Protein AF-A0A9R1UZ34-F1 (afdb_monomer)

Structure (mmCIF, N/CA/C/O backbone):
data_AF-A0A9R1UZ34-F1
#
_entry.id   AF-A0A9R1UZ34-F1
#
loop_
_atom_site.group_PDB
_atom_site.id
_atom_site.type_symbol
_atom_site.label_atom_id
_atom_site.label_alt_id
_atom_site.label_comp_id
_atom_site.label_asym_id
_atom_site.label_entity_id
_atom_site.label_seq_id
_atom_site.pdbx_PDB_ins_code
_atom_site.Cartn_x
_atom_site.Cartn_y
_atom_site.Cartn_z
_atom_site.occupancy
_atom_site.B_iso_or_equiv
_atom_site.auth_seq_id
_atom_site.auth_comp_id
_atom_site.auth_asym_id
_atom_site.auth_atom_id
_atom_site.pdbx_PDB_model_num
ATOM 1 N N . MET A 1 1 ? 16.287 28.632 34.473 1.00 35.66 1 MET A N 1
ATOM 2 C CA . MET A 1 1 ? 15.922 28.694 33.044 1.00 35.66 1 MET A CA 1
ATOM 3 C C . MET A 1 1 ? 16.184 27.313 32.496 1.00 35.66 1 MET A C 1
ATOM 5 O O . MET A 1 1 ? 17.331 26.924 32.363 1.00 35.66 1 MET A O 1
ATOM 9 N N . GLU A 1 2 ? 15.119 26.533 32.391 1.00 27.81 2 GLU A N 1
ATOM 10 C CA . GLU A 1 2 ? 15.148 25.107 32.085 1.00 27.81 2 GLU A CA 1
ATOM 11 C C . GLU A 1 2 ? 14.896 24.967 30.579 1.00 27.81 2 GLU A C 1
ATOM 13 O O . GLU A 1 2 ? 13.849 25.387 30.078 1.00 27.81 2 GLU A O 1
ATOM 18 N N . GLU A 1 3 ? 15.904 24.498 29.842 1.00 30.25 3 GLU A N 1
ATOM 19 C CA . GLU A 1 3 ? 15.808 24.256 28.404 1.00 30.25 3 GLU A CA 1
ATOM 20 C C . GLU A 1 3 ? 14.847 23.096 28.132 1.00 30.25 3 GLU A C 1
ATOM 22 O O . GLU A 1 3 ? 14.939 22.011 28.709 1.00 30.25 3 GLU A O 1
ATOM 27 N N . LYS A 1 4 ? 13.883 23.357 27.247 1.00 31.56 4 LYS A N 1
ATOM 28 C CA . LYS A 1 4 ? 12.855 22.412 26.824 1.00 31.56 4 LYS A CA 1
ATOM 29 C C . LYS A 1 4 ? 13.506 21.209 26.137 1.00 31.56 4 LYS A C 1
ATOM 31 O O . LYS A 1 4 ? 14.092 21.355 25.070 1.00 31.56 4 LYS A O 1
ATOM 36 N N . LYS A 1 5 ? 13.332 20.019 26.722 1.00 31.86 5 LYS A N 1
ATOM 37 C CA . LYS A 1 5 ? 13.557 18.734 26.048 1.00 31.86 5 LYS A CA 1
ATOM 38 C C . LYS A 1 5 ? 12.684 18.657 24.797 1.00 31.86 5 LYS A C 1
ATOM 40 O O . LYS A 1 5 ? 11.458 18.751 24.884 1.00 31.86 5 LYS A O 1
ATOM 45 N N . ASP A 1 6 ? 13.347 18.471 23.666 1.00 35.53 6 ASP A N 1
ATOM 46 C CA . ASP A 1 6 ? 12.747 18.137 22.385 1.00 35.53 6 ASP A CA 1
ATOM 47 C C . ASP A 1 6 ? 11.893 16.869 22.551 1.00 35.53 6 ASP A C 1
ATOM 49 O O . ASP A 1 6 ? 12.336 15.871 23.135 1.00 35.53 6 ASP A O 1
ATOM 53 N N . LYS A 1 7 ? 10.620 16.932 22.151 1.00 37.47 7 LYS A N 1
ATOM 5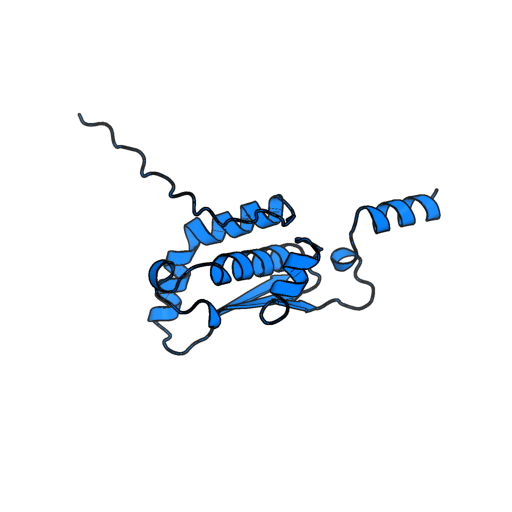4 C CA . LYS A 1 7 ? 9.685 15.814 22.317 1.00 37.47 7 LYS A CA 1
ATOM 55 C C . LYS A 1 7 ? 10.085 14.726 21.328 1.00 37.47 7 LYS A C 1
ATOM 57 O O . LYS A 1 7 ? 9.860 14.870 20.133 1.00 37.47 7 LYS A O 1
ATOM 62 N N . GLY A 1 8 ? 10.689 13.663 21.858 1.00 34.69 8 GLY A N 1
ATOM 63 C CA . GLY A 1 8 ? 11.199 12.522 21.109 1.00 34.69 8 GLY A CA 1
ATOM 64 C C . GLY A 1 8 ? 10.224 12.034 20.042 1.00 34.69 8 GLY A C 1
ATOM 65 O O . GLY A 1 8 ? 9.094 11.646 20.333 1.00 34.69 8 GLY A O 1
ATOM 66 N N . GLN A 1 9 ? 10.693 12.062 18.800 1.00 36.69 9 GLN A N 1
ATOM 67 C CA . GLN A 1 9 ? 10.061 11.422 17.661 1.00 36.69 9 GLN A CA 1
ATOM 68 C C . GLN A 1 9 ? 10.016 9.917 17.964 1.00 36.69 9 GLN A C 1
ATOM 70 O O . GLN A 1 9 ? 11.047 9.247 17.968 1.00 36.69 9 GLN A O 1
ATOM 75 N N . ILE A 1 10 ? 8.840 9.390 18.313 1.00 41.88 10 ILE A N 1
ATOM 76 C CA . ILE A 1 10 ? 8.658 7.950 18.513 1.00 41.88 10 ILE A CA 1
ATOM 77 C C . ILE A 1 10 ? 8.766 7.323 17.124 1.00 41.88 10 ILE A C 1
ATOM 79 O O . ILE A 1 10 ? 7.826 7.381 16.329 1.00 41.88 10 ILE A O 1
ATOM 83 N N . PHE A 1 11 ? 9.940 6.786 16.797 1.00 42.03 11 PHE A N 1
ATOM 84 C CA . PHE A 1 11 ? 10.118 5.995 15.590 1.00 42.03 11 PHE A CA 1
ATOM 85 C C . PHE A 1 11 ? 9.238 4.758 15.718 1.00 42.03 11 PHE A C 1
ATOM 87 O O . PHE A 1 11 ? 9.493 3.865 16.521 1.00 42.03 11 PHE A O 1
ATOM 94 N N . VAL A 1 12 ? 8.158 4.740 14.944 1.00 56.81 12 VAL A N 1
ATOM 95 C CA . VAL A 1 12 ? 7.299 3.571 14.835 1.00 56.81 12 VAL A CA 1
ATOM 96 C C . VAL A 1 12 ? 8.033 2.565 13.959 1.00 56.81 12 VAL A C 1
ATOM 98 O O . VAL A 1 12 ? 8.005 2.654 12.730 1.00 56.81 12 VAL A O 1
ATOM 101 N N . GLU A 1 13 ? 8.750 1.647 14.598 1.00 58.16 13 GLU A N 1
ATOM 102 C CA . GLU A 1 13 ? 9.469 0.589 13.906 1.00 58.16 13 GLU A CA 1
ATOM 103 C C . GLU A 1 13 ? 8.468 -0.477 13.446 1.00 58.16 13 GLU A C 1
ATOM 105 O O . GLU A 1 13 ? 7.794 -1.125 14.245 1.00 58.16 13 GLU A O 1
ATOM 110 N N . VAL A 1 14 ? 8.324 -0.621 12.130 1.00 67.44 14 VAL A N 1
ATOM 111 C CA . VAL A 1 14 ? 7.581 -1.724 11.520 1.00 67.44 14 VAL A CA 1
ATOM 112 C C . VAL A 1 14 ? 8.614 -2.655 10.911 1.00 67.44 14 VAL A C 1
ATOM 114 O O . VAL A 1 14 ? 9.288 -2.282 9.951 1.00 67.44 14 VAL A O 1
ATOM 117 N N . ASN A 1 15 ? 8.748 -3.857 11.471 1.00 71.75 15 ASN A N 1
ATOM 118 C CA . ASN A 1 15 ? 9.752 -4.806 11.009 1.00 71.75 15 ASN A CA 1
ATOM 119 C C . ASN A 1 15 ? 9.363 -5.394 9.635 1.00 71.75 15 ASN A C 1
ATOM 121 O O . ASN A 1 15 ? 8.275 -5.961 9.458 1.00 71.75 15 ASN A O 1
ATOM 125 N N . PHE A 1 16 ? 10.264 -5.260 8.660 1.00 75.56 16 PHE A N 1
ATOM 126 C CA . PHE A 1 16 ? 10.184 -5.862 7.323 1.00 75.56 16 PHE A CA 1
ATOM 127 C C . PHE A 1 16 ? 11.331 -6.846 7.057 1.00 75.56 16 PHE A C 1
ATOM 129 O O . PHE A 1 16 ? 11.619 -7.128 5.898 1.00 75.56 16 PHE A O 1
ATOM 136 N N . GLU A 1 17 ? 11.979 -7.376 8.097 1.00 72.38 17 GLU A N 1
ATOM 137 C CA . GLU A 1 17 ? 13.008 -8.412 7.970 1.00 72.38 17 GLU A CA 1
ATOM 138 C C . GLU A 1 17 ? 12.560 -9.540 7.029 1.00 72.38 17 GLU A C 1
ATOM 140 O O . GLU A 1 17 ? 11.456 -10.075 7.139 1.00 72.38 17 GLU A O 1
ATOM 145 N N . GLY A 1 18 ? 13.419 -9.858 6.057 1.00 74.81 18 GLY A N 1
ATOM 146 C CA . GLY A 1 18 ? 13.149 -10.849 5.012 1.00 74.81 18 GLY A CA 1
ATOM 147 C C . GLY A 1 18 ? 12.389 -10.327 3.787 1.00 74.81 18 GLY A C 1
ATOM 148 O O . GLY A 1 18 ? 12.318 -11.035 2.786 1.00 74.81 18 GLY A O 1
ATOM 149 N N . TYR A 1 19 ? 11.883 -9.090 3.804 1.00 84.81 19 TYR A N 1
ATOM 150 C CA . TYR A 1 19 ? 11.169 -8.479 2.679 1.00 84.81 19 TYR A CA 1
ATOM 151 C C . TYR A 1 19 ? 11.930 -7.283 2.099 1.00 84.81 19 TYR A C 1
ATOM 153 O O . TYR A 1 19 ? 12.705 -6.614 2.778 1.00 84.81 19 TYR A O 1
ATOM 161 N N . SER A 1 20 ? 11.699 -6.984 0.820 1.00 87.88 20 SER A N 1
ATOM 162 C CA . SER A 1 20 ? 12.239 -5.783 0.169 1.00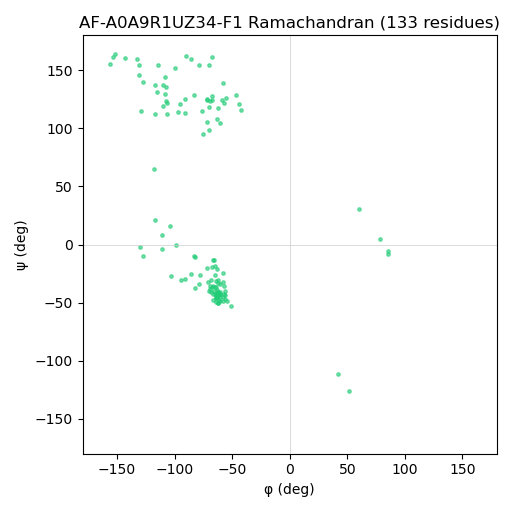 87.88 20 SER A CA 1
ATOM 163 C C . SER A 1 20 ? 11.113 -4.799 -0.116 1.00 87.88 20 SER A C 1
ATOM 165 O O . SER A 1 20 ? 10.048 -5.197 -0.581 1.00 87.88 20 SER A O 1
ATOM 167 N N . THR A 1 21 ? 11.341 -3.513 0.135 1.00 93.75 21 THR A N 1
ATOM 168 C CA . THR A 1 21 ? 10.376 -2.446 -0.156 1.00 93.75 21 THR A CA 1
ATOM 169 C C . THR A 1 21 ? 11.055 -1.308 -0.907 1.00 93.75 21 THR A C 1
ATOM 171 O O . THR A 1 21 ? 12.269 -1.113 -0.821 1.00 93.75 21 THR A O 1
ATOM 174 N N . HIS A 1 22 ? 10.281 -0.550 -1.680 1.00 94.00 22 HIS A N 1
ATOM 175 C CA . HIS A 1 22 ? 10.780 0.669 -2.295 1.00 94.00 22 HIS A CA 1
ATOM 176 C C . HIS A 1 22 ? 10.990 1.725 -1.198 1.00 94.00 22 HIS A C 1
ATOM 178 O O . HIS A 1 22 ? 10.044 2.140 -0.525 1.00 94.00 22 HIS A O 1
ATOM 184 N N . PHE A 1 23 ? 12.237 2.171 -1.021 1.00 93.62 23 PHE A N 1
ATOM 185 C CA . PHE A 1 23 ? 12.636 3.049 0.083 1.00 93.62 23 PHE A CA 1
ATOM 186 C C . PHE A 1 23 ? 11.730 4.281 0.205 1.00 93.62 23 PHE A C 1
ATOM 188 O O . PHE A 1 23 ? 11.100 4.488 1.235 1.00 93.62 23 PHE A O 1
ATOM 195 N N . GLY A 1 24 ? 11.548 5.037 -0.883 1.00 95.12 24 GLY A N 1
ATOM 196 C CA . GLY A 1 24 ? 10.755 6.270 -0.847 1.00 95.12 24 GLY A CA 1
ATOM 197 C C . GLY A 1 24 ? 9.278 6.069 -0.485 1.00 95.12 24 GLY A C 1
ATOM 198 O O . GLY A 1 24 ? 8.679 6.941 0.137 1.00 95.12 24 GLY A O 1
ATOM 199 N N . THR A 1 25 ? 8.682 4.919 -0.823 1.00 95.81 25 THR A N 1
ATOM 200 C CA . THR A 1 25 ? 7.283 4.637 -0.448 1.00 95.81 25 THR A CA 1
ATOM 201 C C . THR A 1 25 ? 7.191 4.205 1.010 1.00 95.81 25 THR A C 1
ATOM 203 O O . THR A 1 25 ? 6.223 4.552 1.678 1.00 95.81 25 THR A O 1
ATOM 206 N N . CYS A 1 26 ? 8.203 3.488 1.510 1.00 95.31 26 CYS A N 1
ATOM 207 C CA . CYS A 1 26 ? 8.322 3.108 2.916 1.00 95.31 26 CYS A CA 1
ATOM 208 C C . CYS A 1 26 ? 8.485 4.343 3.816 1.00 95.31 26 CYS A C 1
ATOM 210 O O . CYS A 1 26 ? 7.721 4.515 4.763 1.00 95.31 26 CYS A O 1
ATOM 212 N N . GLU A 1 27 ? 9.409 5.246 3.473 1.00 95.56 27 GLU A N 1
ATOM 213 C CA . GLU A 1 27 ? 9.628 6.501 4.204 1.00 95.56 27 GLU A CA 1
ATOM 214 C C . GLU A 1 27 ? 8.358 7.358 4.265 1.00 95.56 27 GLU A C 1
ATOM 216 O O . GLU A 1 27 ? 7.951 7.804 5.339 1.00 95.56 27 GLU A O 1
ATOM 221 N N . ALA A 1 28 ? 7.697 7.548 3.119 1.00 96.81 28 ALA A N 1
ATOM 222 C CA . ALA A 1 28 ? 6.473 8.338 3.045 1.00 96.81 28 ALA A CA 1
ATOM 223 C C . ALA A 1 28 ? 5.332 7.706 3.857 1.00 96.81 28 ALA A C 1
ATOM 225 O O . ALA A 1 28 ? 4.663 8.401 4.618 1.00 96.81 28 ALA A O 1
ATOM 226 N N . ALA A 1 29 ? 5.130 6.388 3.752 1.00 97.00 29 ALA A N 1
ATOM 227 C CA . ALA A 1 29 ? 4.117 5.687 4.538 1.00 97.00 29 ALA A CA 1
ATOM 228 C C . ALA A 1 29 ? 4.389 5.786 6.045 1.00 97.00 29 ALA A C 1
ATOM 230 O O . ALA A 1 29 ? 3.462 6.035 6.816 1.00 97.00 29 ALA A O 1
ATOM 231 N N . ARG A 1 30 ? 5.652 5.675 6.473 1.00 95.44 30 ARG A N 1
ATOM 232 C CA . ARG A 1 30 ? 6.008 5.868 7.882 1.00 95.44 30 ARG A CA 1
ATOM 233 C C . ARG A 1 30 ? 5.723 7.289 8.345 1.00 95.44 30 ARG A C 1
ATOM 235 O O . ARG A 1 30 ? 5.236 7.469 9.453 1.00 95.44 30 ARG A O 1
ATOM 242 N N . TRP A 1 31 ? 5.987 8.293 7.508 1.00 96.50 31 TRP A N 1
ATOM 243 C CA . TRP A 1 31 ? 5.658 9.674 7.847 1.00 96.50 31 TRP A CA 1
ATOM 244 C C . TRP A 1 31 ? 4.164 9.818 8.171 1.00 96.50 31 TRP A C 1
ATOM 246 O O . TRP A 1 31 ? 3.835 10.348 9.231 1.00 96.50 31 TRP A O 1
ATOM 256 N N . PHE A 1 32 ? 3.275 9.258 7.341 1.00 96.38 32 PHE A N 1
ATOM 257 C CA . PHE A 1 32 ? 1.832 9.232 7.622 1.00 96.38 32 PHE A CA 1
ATOM 258 C C . PHE A 1 32 ? 1.499 8.455 8.900 1.00 96.38 32 PHE A C 1
ATOM 260 O O . PHE A 1 32 ? 0.716 8.929 9.719 1.00 96.38 32 PHE A O 1
ATOM 267 N N . LEU A 1 33 ? 2.123 7.294 9.106 1.00 94.44 33 LEU A N 1
ATOM 268 C CA . LEU A 1 33 ? 1.928 6.485 10.310 1.00 94.44 33 LEU A CA 1
ATOM 269 C C . LEU A 1 33 ? 2.333 7.239 11.592 1.00 94.44 33 LEU A C 1
ATOM 271 O O . LEU A 1 33 ? 1.718 7.061 12.638 1.00 94.44 33 LEU A O 1
ATOM 275 N N . THR A 1 34 ? 3.357 8.087 11.531 1.00 94.00 34 THR A N 1
ATOM 276 C CA . THR A 1 34 ? 3.820 8.864 12.688 1.00 94.00 34 THR A CA 1
ATOM 277 C C . THR A 1 34 ? 2.990 10.128 12.920 1.00 94.00 34 THR A C 1
ATOM 279 O O . THR A 1 34 ? 2.754 10.480 14.072 1.00 94.00 34 THR A O 1
ATOM 282 N N . HIS A 1 35 ? 2.552 10.814 11.860 1.00 95.19 35 HIS A N 1
ATOM 283 C CA . HIS A 1 35 ? 1.968 12.157 11.985 1.00 95.19 35 HIS A CA 1
ATOM 284 C C . HIS A 1 35 ? 0.439 12.185 11.870 1.00 95.19 35 HIS A C 1
ATOM 286 O O . HIS A 1 35 ? -0.186 13.044 12.480 1.00 95.19 35 HIS A O 1
ATOM 292 N N . GLU A 1 36 ? -0.178 11.237 11.158 1.00 95.12 36 GLU A N 1
ATOM 293 C CA . GLU A 1 36 ? -1.615 11.283 10.835 1.00 95.12 36 GLU A CA 1
ATOM 294 C C . GLU A 1 36 ? -2.458 10.214 11.542 1.00 95.12 36 G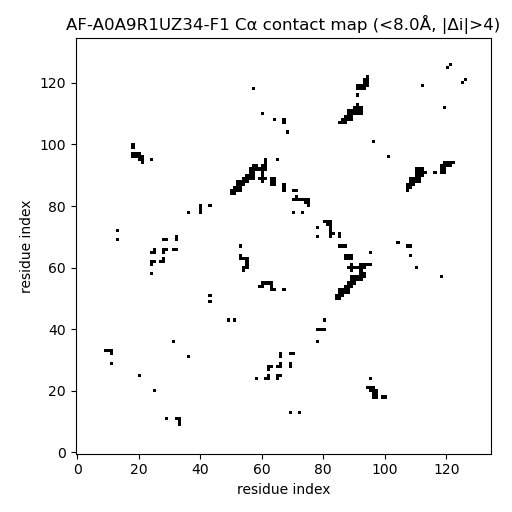LU A C 1
ATOM 296 O O . GLU A 1 36 ? -3.686 10.224 11.447 1.00 95.12 36 GLU A O 1
ATOM 301 N N . MET A 1 37 ? -1.839 9.305 12.301 1.00 92.38 37 MET A N 1
ATOM 302 C CA . MET A 1 37 ? -2.585 8.271 13.030 1.00 92.38 37 MET A CA 1
ATOM 303 C C . MET A 1 37 ? -3.544 8.840 14.078 1.00 92.38 37 MET A C 1
ATOM 305 O O . MET A 1 37 ? -4.622 8.281 14.270 1.00 92.38 37 MET A O 1
ATOM 309 N N . GLY A 1 38 ? -3.199 9.968 14.708 1.00 92.94 38 GLY A N 1
ATOM 310 C CA . GLY A 1 38 ? -4.114 10.677 15.609 1.00 92.94 38 GLY A CA 1
ATOM 311 C C . GLY A 1 38 ? -5.382 11.132 14.884 1.00 92.94 38 GLY A C 1
ATOM 312 O O . GLY A 1 38 ? -6.486 10.812 15.315 1.00 92.94 38 GLY A O 1
ATOM 313 N N . THR A 1 39 ? -5.225 11.769 13.721 1.00 95.12 39 THR A N 1
ATOM 314 C CA . THR A 1 39 ? -6.342 12.197 12.868 1.00 95.12 39 THR A CA 1
ATOM 315 C C . THR A 1 39 ? -7.226 11.019 12.453 1.00 95.12 39 THR A C 1
ATOM 317 O O . THR A 1 39 ? -8.453 11.094 12.534 1.00 95.12 39 THR A O 1
ATOM 320 N N . ILE A 1 40 ? -6.613 9.906 12.033 1.00 94.50 40 ILE A N 1
ATOM 321 C CA . ILE A 1 40 ? -7.337 8.688 11.644 1.00 94.50 40 ILE A CA 1
ATOM 322 C C . ILE A 1 40 ? -8.162 8.155 12.821 1.00 94.50 40 ILE A C 1
ATOM 324 O O . ILE A 1 40 ? -9.341 7.834 12.648 1.00 94.50 40 ILE A O 1
ATOM 328 N N . ASN A 1 41 ? -7.568 8.105 14.014 1.00 93.69 41 ASN A N 1
ATOM 329 C CA . ASN A 1 41 ? -8.251 7.664 15.224 1.00 93.69 41 ASN A CA 1
ATOM 330 C C . ASN A 1 41 ? -9.440 8.548 15.566 1.00 93.69 41 ASN A C 1
ATOM 332 O O . ASN A 1 41 ? -10.527 8.025 15.803 1.00 93.69 41 ASN A O 1
ATOM 336 N N . ASP A 1 42 ? -9.272 9.865 15.559 1.00 94.88 42 ASP A N 1
ATOM 337 C CA . ASP A 1 42 ? -10.356 10.796 15.874 1.00 94.88 42 ASP A CA 1
ATOM 338 C C . ASP A 1 42 ? -11.529 10.639 14.894 1.00 94.88 42 ASP A C 1
ATOM 340 O O . ASP A 1 42 ? -12.698 10.604 15.296 1.00 94.88 42 ASP A O 1
ATOM 344 N N . CYS A 1 43 ? -11.231 10.461 13.604 1.00 95.44 43 CYS A N 1
ATOM 345 C CA . CYS A 1 43 ? -12.241 10.191 12.586 1.00 95.44 43 CYS A CA 1
ATOM 346 C C . CYS A 1 43 ? -12.972 8.860 12.820 1.00 95.44 43 CYS A C 1
ATOM 348 O O . CYS A 1 43 ? -14.202 8.825 12.739 1.00 95.44 43 CYS A O 1
ATOM 350 N N . LEU A 1 44 ? -12.253 7.776 13.127 1.00 94.88 44 LEU A N 1
ATOM 351 C CA . LEU A 1 44 ? -12.857 6.462 13.377 1.00 94.88 44 LEU A CA 1
ATOM 352 C C . LEU A 1 44 ? -13.697 6.442 14.662 1.00 94.88 44 LEU A C 1
ATOM 354 O O . LEU A 1 44 ? -14.773 5.846 14.677 1.00 94.88 44 LEU A O 1
ATOM 358 N N . HIS A 1 45 ? -13.267 7.149 15.710 1.00 93.50 45 HIS A N 1
ATOM 359 C CA . HIS A 1 45 ? -14.052 7.302 16.937 1.00 93.50 45 HIS A CA 1
ATOM 360 C C . HIS A 1 45 ? -15.343 8.088 16.698 1.00 93.50 45 HIS A C 1
ATOM 362 O O . HIS A 1 45 ? -16.393 7.722 17.230 1.00 93.50 45 HIS A O 1
ATOM 368 N N . LYS A 1 46 ? -15.289 9.147 15.880 1.00 96.38 46 LYS A N 1
ATOM 369 C CA . LYS A 1 46 ? -16.469 9.944 15.516 1.00 96.38 46 LYS A CA 1
ATOM 370 C C . LYS A 1 46 ? -17.451 9.171 14.630 1.00 96.38 46 LYS A C 1
ATOM 372 O O . LYS A 1 46 ? -18.656 9.415 14.692 1.00 96.38 46 LYS A O 1
ATOM 377 N N . HIS A 1 47 ? -16.949 8.248 13.816 1.00 94.19 47 HIS A N 1
ATOM 378 C CA . HIS A 1 47 ? -17.724 7.468 12.853 1.00 94.19 47 HIS A CA 1
ATOM 379 C C . HIS A 1 47 ? -17.653 5.969 13.171 1.00 94.19 47 HIS A C 1
ATOM 381 O O . HIS A 1 47 ? -17.125 5.172 12.396 1.00 94.19 47 HIS A O 1
ATOM 387 N N . GLN A 1 48 ? -18.205 5.577 14.322 1.00 92.88 48 GLN A N 1
ATOM 388 C CA . GLN A 1 48 ? -18.187 4.181 14.767 1.00 92.88 48 GLN A CA 1
ATOM 389 C C . GLN A 1 48 ? -18.853 3.238 13.751 1.00 92.88 48 GLN A C 1
ATOM 391 O O . GLN A 1 48 ? -19.892 3.550 13.169 1.00 92.88 48 GLN A O 1
ATOM 396 N N . GLY A 1 49 ? -18.244 2.067 13.544 1.00 91.94 49 GLY A N 1
ATOM 397 C CA . GLY A 1 49 ? -18.711 1.045 12.598 1.00 91.94 49 GLY A CA 1
ATOM 398 C C . GLY A 1 49 ? -18.240 1.236 11.151 1.00 91.94 49 GLY A C 1
ATOM 399 O O . GLY A 1 49 ? -18.463 0.354 10.320 1.00 91.94 49 GLY A O 1
ATOM 400 N N . PHE A 1 50 ? -17.563 2.343 10.834 1.00 95.50 50 PHE A N 1
ATOM 401 C CA . PHE A 1 50 ? -16.986 2.563 9.509 1.00 95.50 50 PHE A CA 1
ATOM 402 C C . PHE A 1 50 ? -15.675 1.788 9.331 1.00 95.50 50 PHE A C 1
ATOM 404 O O . PHE A 1 50 ? -14.961 1.480 10.283 1.00 95.50 50 PHE A O 1
ATOM 411 N N . ARG A 1 51 ? -15.351 1.486 8.071 1.00 96.12 51 ARG A N 1
ATOM 412 C CA . ARG A 1 51 ? -14.068 0.899 7.664 1.00 96.12 51 ARG A CA 1
ATOM 413 C C . ARG A 1 51 ? -13.142 1.980 7.118 1.00 96.12 51 ARG A C 1
ATOM 415 O O . ARG A 1 51 ? -13.612 2.955 6.532 1.00 96.12 51 ARG A O 1
ATOM 422 N N . LEU A 1 52 ? -11.834 1.769 7.243 1.00 97.19 52 LEU A N 1
ATOM 423 C CA . LEU A 1 52 ? -10.825 2.669 6.692 1.00 97.19 52 LEU A CA 1
ATOM 424 C C . LEU A 1 52 ? -10.378 2.171 5.314 1.00 97.19 52 LEU A C 1
ATOM 426 O O . LEU A 1 52 ? -9.861 1.062 5.168 1.00 97.19 52 LEU A O 1
ATOM 430 N N . ARG A 1 53 ? -10.556 3.009 4.294 1.00 98.06 53 ARG A N 1
ATOM 431 C CA . ARG A 1 53 ? -10.086 2.747 2.932 1.00 98.06 53 ARG A CA 1
ATOM 432 C C . ARG A 1 53 ? -9.050 3.792 2.543 1.00 98.06 53 ARG A C 1
ATOM 434 O O . ARG A 1 53 ? -9.396 4.951 2.334 1.00 98.06 53 ARG A O 1
ATOM 441 N N . LEU A 1 54 ? -7.803 3.368 2.391 1.00 98.19 54 LEU A N 1
ATOM 442 C CA . LEU A 1 54 ? -6.736 4.205 1.854 1.00 98.19 54 LEU A CA 1
ATOM 443 C C . LEU A 1 54 ? -6.792 4.168 0.325 1.00 98.19 54 LEU A C 1
ATOM 445 O O . LEU A 1 54 ? -6.853 3.093 -0.270 1.00 98.19 54 LEU A O 1
ATOM 449 N N . VAL A 1 55 ? -6.794 5.327 -0.326 1.00 98.38 55 VAL A N 1
ATOM 450 C CA . VAL A 1 55 ? -6.880 5.417 -1.790 1.00 98.38 55 VAL A CA 1
ATOM 451 C C . VAL A 1 55 ? -5.749 6.282 -2.313 1.00 98.38 55 VAL A C 1
ATOM 453 O O . VAL A 1 55 ? -5.429 7.310 -1.720 1.00 98.38 55 VAL A O 1
ATOM 456 N N . GLY A 1 56 ? -5.155 5.887 -3.436 1.00 98.19 56 GLY A N 1
ATOM 457 C CA . GLY A 1 56 ? -4.124 6.689 -4.081 1.00 98.19 56 GLY A CA 1
ATOM 458 C C . GLY 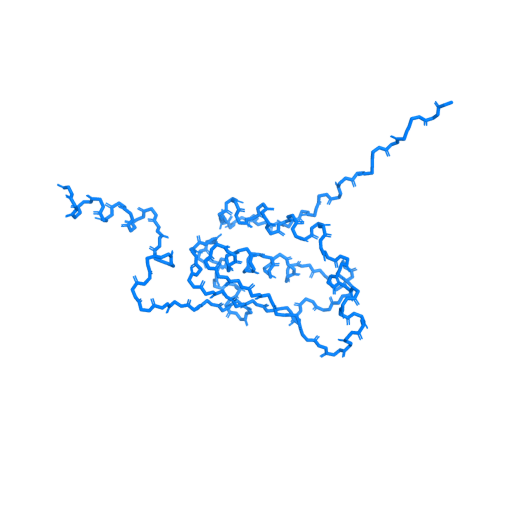A 1 56 ? -3.977 6.396 -5.568 1.00 98.19 56 GLY A C 1
ATOM 459 O O . GLY A 1 56 ? -4.304 5.311 -6.044 1.00 98.19 56 GLY A O 1
ATOM 460 N N . TYR A 1 57 ? -3.462 7.376 -6.305 1.00 97.69 57 TYR A N 1
ATOM 461 C CA . TYR A 1 57 ? -3.091 7.241 -7.711 1.00 97.69 57 TYR A CA 1
ATOM 462 C C . TYR A 1 57 ? -1.570 7.233 -7.859 1.00 97.69 57 TYR A C 1
ATOM 464 O O . TYR A 1 57 ? -0.863 7.944 -7.140 1.00 97.69 57 TYR A O 1
ATOM 472 N N . SER A 1 58 ? -1.067 6.445 -8.804 1.00 96.38 58 SER A N 1
ATOM 473 C CA . SER A 1 58 ? 0.346 6.305 -9.122 1.00 96.38 58 SER A CA 1
ATOM 474 C C . SER A 1 58 ? 1.178 6.013 -7.867 1.00 96.38 58 SER A C 1
ATOM 476 O O . SER A 1 58 ? 0.861 5.097 -7.104 1.00 96.38 58 SER A O 1
ATOM 478 N N . PHE A 1 59 ? 2.210 6.811 -7.606 1.00 96.12 59 PHE A N 1
ATOM 479 C CA . PHE A 1 59 ? 3.046 6.711 -6.412 1.00 96.12 59 PHE A CA 1
ATOM 480 C C . PHE A 1 59 ? 2.251 6.841 -5.101 1.00 96.12 59 PHE A C 1
ATOM 482 O O . PHE A 1 59 ? 2.556 6.162 -4.123 1.00 96.12 59 PHE A O 1
ATOM 489 N N . GLY A 1 60 ? 1.172 7.630 -5.087 1.00 98.06 60 GLY A N 1
ATOM 490 C CA . GLY A 1 60 ? 0.262 7.710 -3.943 1.00 98.06 60 GLY A CA 1
ATOM 491 C C . GLY A 1 60 ? -0.455 6.387 -3.660 1.00 98.06 60 GLY A C 1
ATOM 492 O O . GLY A 1 60 ? -0.697 6.057 -2.503 1.00 98.06 60 GLY A O 1
ATOM 493 N N . GLY A 1 61 ? -0.735 5.585 -4.693 1.00 97.81 61 GLY A N 1
ATOM 494 C CA . GLY A 1 61 ? -1.269 4.230 -4.531 1.00 97.81 61 GLY A CA 1
ATOM 495 C C . GLY A 1 61 ? -0.264 3.285 -3.866 1.00 97.81 61 GLY A C 1
ATOM 496 O O . GLY A 1 61 ? -0.644 2.473 -3.022 1.00 97.81 61 GLY A O 1
ATOM 497 N N . ALA A 1 62 ? 1.028 3.449 -4.162 1.00 97.88 62 ALA A N 1
ATOM 498 C CA . ALA A 1 62 ? 2.088 2.687 -3.505 1.00 97.88 62 ALA A CA 1
ATOM 499 C C . ALA A 1 62 ? 2.232 3.081 -2.028 1.00 97.88 62 ALA A C 1
ATOM 501 O O . ALA A 1 62 ? 2.361 2.211 -1.170 1.00 97.88 62 ALA A O 1
ATOM 502 N N . ILE A 1 63 ? 2.131 4.377 -1.714 1.00 98.25 63 ILE A N 1
ATOM 503 C CA . ILE A 1 63 ? 2.125 4.869 -0.327 1.00 98.25 63 ILE A CA 1
ATOM 504 C C . ILE A 1 63 ? 0.897 4.347 0.428 1.00 98.25 63 ILE A C 1
ATOM 506 O O . ILE A 1 63 ? 1.047 3.838 1.534 1.00 98.25 63 ILE A O 1
ATOM 510 N N . ALA A 1 64 ? -0.298 4.405 -0.168 1.00 98.31 64 ALA A N 1
ATOM 511 C CA . ALA A 1 64 ? -1.524 3.876 0.437 1.00 98.31 64 ALA A CA 1
ATOM 512 C C . ALA A 1 64 ? -1.427 2.366 0.715 1.00 98.31 64 ALA A C 1
ATOM 514 O O . ALA A 1 64 ? -1.806 1.906 1.794 1.00 98.31 64 ALA A O 1
ATOM 515 N N . SER A 1 65 ? -0.867 1.606 -0.231 1.00 97.94 65 SER A N 1
ATOM 516 C CA . SER A 1 65 ? -0.614 0.169 -0.078 1.00 97.94 65 SER A CA 1
ATOM 517 C C . SER A 1 65 ? 0.362 -0.089 1.070 1.00 97.94 65 SER A C 1
ATOM 519 O O . SER A 1 65 ? 0.057 -0.843 1.994 1.00 97.94 65 SER A O 1
ATOM 521 N N . MET A 1 66 ? 1.498 0.609 1.076 1.00 97.44 66 MET A N 1
ATOM 522 C CA . MET A 1 66 ? 2.527 0.463 2.103 1.00 97.44 66 MET A CA 1
ATOM 523 C C . MET A 1 66 ? 2.018 0.859 3.497 1.00 97.44 66 MET A C 1
ATOM 525 O O . MET A 1 66 ? 2.255 0.141 4.467 1.00 97.44 66 MET A O 1
ATOM 529 N N . LEU A 1 67 ? 1.251 1.946 3.600 1.00 97.56 67 LEU A N 1
ATOM 530 C CA . LEU A 1 67 ? 0.624 2.375 4.849 1.00 97.56 67 LEU A CA 1
ATOM 531 C C . LEU A 1 67 ? -0.384 1.333 5.350 1.00 97.56 67 LEU A C 1
ATOM 533 O O . LEU A 1 67 ? -0.362 0.999 6.531 1.00 97.56 67 LEU A O 1
ATOM 537 N N . SER A 1 68 ? -1.212 0.756 4.468 1.00 97.62 68 SER A N 1
ATOM 538 C CA . SER A 1 68 ? -2.129 -0.320 4.875 1.00 97.62 68 SER A CA 1
ATOM 539 C C . SER A 1 68 ? -1.382 -1.539 5.419 1.00 97.62 68 SER A C 1
ATOM 541 O O . SER A 1 68 ? -1.754 -2.046 6.470 1.00 97.62 68 SER A O 1
ATOM 543 N N . ILE A 1 69 ? -0.282 -1.955 4.781 1.00 96.56 69 ILE A N 1
ATOM 544 C CA . ILE A 1 69 ? 0.557 -3.065 5.257 1.00 96.56 69 ILE A CA 1
ATOM 545 C C . ILE A 1 69 ? 1.158 -2.745 6.635 1.00 96.56 69 ILE A C 1
ATOM 547 O O . ILE A 1 69 ? 1.158 -3.599 7.519 1.00 96.56 69 ILE A O 1
ATOM 551 N N . MET A 1 70 ? 1.652 -1.518 6.841 1.00 95.94 70 MET A N 1
ATOM 552 C CA . MET A 1 70 ? 2.202 -1.088 8.131 1.00 95.94 70 MET A CA 1
ATOM 553 C C . MET A 1 70 ? 1.149 -1.093 9.243 1.00 95.94 70 MET A C 1
ATOM 555 O O . MET A 1 70 ? 1.429 -1.578 10.336 1.00 95.94 70 MET A O 1
ATOM 559 N N . ILE A 1 71 ? -0.061 -0.598 8.966 1.00 95.88 71 ILE A N 1
ATOM 560 C CA . ILE A 1 71 ? -1.159 -0.588 9.941 1.00 95.88 71 ILE A CA 1
ATOM 561 C C . ILE A 1 71 ? -1.617 -2.020 10.251 1.00 95.88 71 ILE A C 1
ATOM 563 O O . ILE A 1 71 ? -1.797 -2.362 11.415 1.00 95.88 71 ILE A O 1
ATOM 567 N N . ARG A 1 72 ? -1.735 -2.889 9.238 1.00 95.06 72 ARG A N 1
ATOM 568 C CA . ARG A 1 72 ? -2.148 -4.299 9.396 1.00 95.06 72 ARG A CA 1
ATOM 569 C C . ARG A 1 72 ? -1.173 -5.137 10.227 1.00 95.06 72 ARG A C 1
ATOM 571 O O . ARG A 1 72 ? -1.578 -6.156 10.771 1.00 95.06 72 ARG A O 1
ATOM 578 N N . LYS A 1 73 ? 0.087 -4.709 10.347 1.00 93.06 73 LYS A N 1
ATOM 579 C CA . LYS A 1 73 ? 1.099 -5.338 11.211 1.00 93.06 73 LYS A CA 1
ATOM 580 C C . LYS A 1 73 ? 1.025 -4.912 12.683 1.00 93.06 73 LYS A C 1
ATOM 582 O O . LYS A 1 73 ? 1.721 -5.510 13.498 1.00 93.06 73 LYS A O 1
ATOM 587 N N . LYS A 1 74 ? 0.241 -3.885 13.025 1.00 92.00 74 LYS A N 1
ATOM 588 C CA . LYS A 1 74 ? 0.100 -3.395 14.403 1.00 92.00 74 LYS A CA 1
ATOM 589 C C . LYS A 1 74 ? -1.023 -4.094 15.152 1.00 92.00 74 LYS A C 1
ATOM 591 O O . LYS A 1 74 ? -1.916 -4.690 14.556 1.00 92.00 74 LYS A O 1
ATOM 596 N N . THR A 1 75 ? -0.977 -3.993 16.472 1.00 90.75 75 THR A N 1
ATOM 597 C CA . THR A 1 75 ? -2.020 -4.505 17.363 1.00 90.75 75 THR A CA 1
ATOM 598 C C . THR A 1 75 ? -3.155 -3.495 17.557 1.00 90.75 75 THR A C 1
ATOM 600 O O . THR A 1 75 ? -2.983 -2.290 17.360 1.00 90.75 75 THR A O 1
ATOM 603 N N . CYS A 1 76 ? -4.327 -3.983 17.981 1.00 91.00 76 CYS A N 1
ATOM 604 C CA . CYS A 1 76 ? -5.462 -3.126 18.336 1.00 91.00 76 CYS A CA 1
ATOM 605 C C . CYS A 1 76 ? -5.104 -2.117 19.435 1.00 91.00 76 CYS A C 1
ATOM 607 O O . CYS A 1 76 ? -5.570 -0.984 19.383 1.00 91.00 76 CYS A O 1
ATOM 609 N N . ASP A 1 77 ? -4.260 -2.510 20.392 1.00 89.12 77 ASP A N 1
ATOM 610 C CA . ASP A 1 77 ? -3.859 -1.662 21.519 1.00 89.12 77 ASP A CA 1
ATOM 611 C C . ASP A 1 77 ? -2.968 -0.497 21.067 1.00 89.12 77 ASP A C 1
ATOM 613 O O . ASP A 1 77 ? -3.096 0.617 21.570 1.00 89.12 77 ASP A O 1
ATOM 617 N N . GLU A 1 78 ? -2.100 -0.720 20.075 1.00 88.81 78 GLU A N 1
ATOM 618 C CA . GLU A 1 78 ? -1.261 0.338 19.497 1.00 88.81 78 GLU A CA 1
ATOM 619 C C . GLU A 1 78 ? -2.059 1.338 18.654 1.00 88.81 78 GLU A C 1
ATOM 621 O O . GLU A 1 78 ? -1.679 2.505 18.556 1.00 88.81 78 GLU A O 1
ATOM 626 N N . LEU A 1 79 ? -3.122 0.874 17.994 1.00 90.38 79 LEU A N 1
ATOM 627 C CA . LEU A 1 79 ? -3.904 1.688 17.066 1.00 90.38 79 LEU A CA 1
ATOM 628 C C . LEU A 1 79 ? -5.124 2.335 17.721 1.00 90.38 79 LEU A C 1
ATOM 630 O O . LEU A 1 79 ? -5.528 3.404 17.287 1.00 90.38 79 LEU A O 1
ATOM 634 N N . GLY A 1 80 ? -5.733 1.710 18.728 1.00 90.38 80 GLY A N 1
ATOM 635 C CA . GLY A 1 80 ? -7.048 2.097 19.253 1.00 90.38 80 GLY A CA 1
ATOM 636 C C . GLY A 1 80 ? -8.232 1.621 18.398 1.00 90.38 80 GLY A C 1
ATOM 637 O O . GLY A 1 80 ? -9.377 1.955 18.689 1.00 90.38 80 GLY A O 1
ATOM 638 N N . PHE A 1 81 ? -7.984 0.833 17.348 1.00 93.25 81 PHE A N 1
ATOM 639 C CA . PHE A 1 81 ? -9.004 0.206 16.504 1.00 93.25 81 PHE A CA 1
ATOM 640 C C . PHE A 1 81 ? -8.478 -1.100 15.895 1.00 93.25 81 PHE A C 1
ATOM 642 O O . PHE A 1 81 ? -7.275 -1.352 15.880 1.00 93.25 81 PHE A O 1
ATOM 649 N N . SER A 1 82 ? -9.379 -1.939 15.372 1.00 94.88 82 SER A N 1
ATOM 650 C CA . SER A 1 82 ? -8.991 -3.204 14.734 1.00 94.88 82 SER A CA 1
ATOM 651 C C . SER A 1 82 ? -8.263 -2.960 13.402 1.00 94.88 82 SER A C 1
ATOM 653 O O . SER A 1 82 ? -8.861 -2.373 12.497 1.00 94.88 82 SER A O 1
ATOM 655 N N . PRO A 1 83 ? -7.028 -3.465 13.212 1.00 95.25 83 PRO A N 1
ATOM 656 C CA . PRO A 1 83 ? -6.328 -3.376 11.931 1.00 95.25 83 PRO A CA 1
ATOM 657 C C . PRO A 1 83 ? -7.095 -4.023 10.763 1.00 95.25 83 PRO A C 1
ATOM 659 O O . PRO A 1 83 ? -6.896 -3.635 9.614 1.00 95.25 83 PRO A O 1
ATOM 662 N N . ASP A 1 84 ? -7.990 -4.986 11.026 1.00 96.06 84 ASP A N 1
ATOM 663 C CA . ASP A 1 84 ? -8.789 -5.717 10.019 1.00 96.06 84 ASP A CA 1
ATOM 664 C C . ASP A 1 84 ? -9.793 -4.858 9.252 1.00 96.06 84 ASP A C 1
ATOM 666 O O . ASP A 1 84 ? -10.326 -5.274 8.217 1.00 96.06 84 ASP A O 1
ATOM 670 N N . ILE A 1 85 ? -10.060 -3.641 9.721 1.00 96.44 85 ILE A N 1
ATOM 671 C CA . ILE A 1 85 ? -10.955 -2.720 9.018 1.00 96.44 85 ILE A CA 1
ATOM 672 C C . ILE A 1 85 ? -10.242 -1.943 7.905 1.00 96.44 85 ILE A C 1
ATOM 674 O O . ILE A 1 85 ? -10.918 -1.257 7.133 1.00 96.44 85 ILE A O 1
ATOM 678 N N . VAL A 1 86 ? -8.907 -2.018 7.836 1.00 97.94 86 VAL A N 1
ATOM 679 C CA . VAL A 1 86 ? -8.076 -1.222 6.929 1.00 97.94 86 VAL A CA 1
ATOM 680 C C . VAL A 1 86 ? -7.864 -1.949 5.611 1.00 97.94 86 VAL A C 1
ATOM 682 O O . VAL A 1 86 ? -7.366 -3.069 5.567 1.00 97.94 86 VAL A O 1
ATOM 685 N N . THR A 1 87 ? -8.205 -1.274 4.520 1.00 98.50 87 THR A N 1
ATOM 686 C CA . THR A 1 87 ? -7.986 -1.749 3.146 1.00 98.50 87 THR A CA 1
ATOM 687 C C . THR A 1 87 ? -7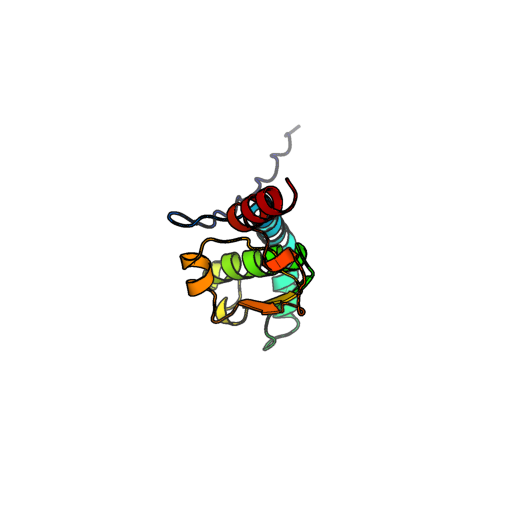.373 -0.637 2.308 1.00 98.50 87 THR A C 1
ATOM 689 O O . THR A 1 87 ? -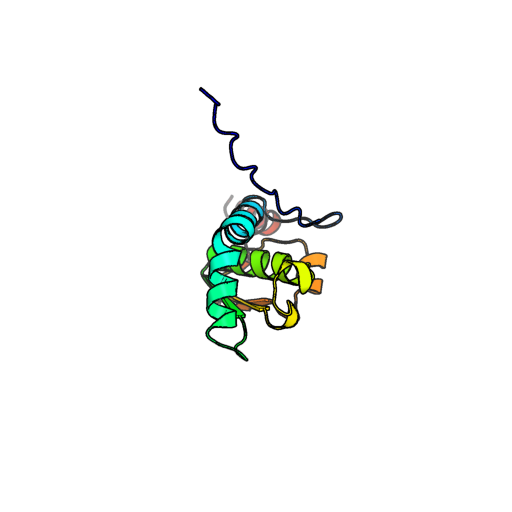7.511 0.542 2.650 1.00 98.50 87 THR A O 1
ATOM 692 N N . SER A 1 88 ? -6.726 -0.977 1.195 1.00 98.50 88 SER A N 1
ATOM 693 C CA . SER A 1 88 ? -6.207 0.015 0.254 1.00 98.50 88 SER A CA 1
ATOM 694 C C . SER A 1 88 ? -6.593 -0.272 -1.193 1.00 98.50 88 SER A C 1
ATOM 696 O O . SER A 1 88 ? -6.735 -1.420 -1.611 1.00 98.50 88 SER A O 1
ATOM 698 N N . VAL A 1 89 ? -6.802 0.803 -1.956 1.00 98.69 89 VAL A N 1
ATOM 699 C CA . VAL A 1 89 ? -7.036 0.757 -3.401 1.00 98.69 89 VAL A CA 1
ATOM 700 C C . VAL A 1 89 ? -6.093 1.740 -4.090 1.00 98.69 89 VAL A C 1
ATOM 702 O O . VAL A 1 89 ? -6.197 2.954 -3.910 1.00 98.69 89 VAL A O 1
ATOM 705 N N . GLY A 1 90 ? -5.174 1.212 -4.889 1.00 98.25 90 GLY A N 1
ATOM 706 C CA . GLY A 1 90 ? -4.224 1.986 -5.677 1.00 98.25 90 GLY A CA 1
ATOM 707 C C . GLY A 1 90 ? -4.552 1.953 -7.169 1.00 98.25 90 GLY A C 1
ATOM 708 O O . GLY A 1 90 ? -4.816 0.893 -7.720 1.00 98.25 90 GLY A O 1
ATOM 709 N N . TYR A 1 91 ? -4.501 3.087 -7.861 1.00 98.00 91 TYR A N 1
ATOM 710 C CA . TYR A 1 91 ? -4.685 3.165 -9.318 1.00 98.00 91 TYR A CA 1
ATOM 711 C C . TYR A 1 91 ? -3.351 3.468 -9.994 1.00 98.00 91 TYR A C 1
ATOM 713 O O . TYR A 1 91 ? -2.668 4.391 -9.564 1.00 98.00 91 TYR A O 1
ATOM 721 N N . GLY A 1 92 ? -2.946 2.714 -11.018 1.00 97.12 92 GLY A N 1
ATOM 722 C CA . GLY A 1 92 ? -1.656 2.923 -11.698 1.00 97.12 92 GLY A CA 1
ATOM 723 C C . GLY A 1 92 ? -0.447 2.778 -10.762 1.00 97.12 92 GLY A C 1
ATOM 724 O O . GLY A 1 92 ? 0.547 3.480 -10.904 1.00 97.12 92 GLY A O 1
ATOM 725 N N . THR A 1 93 ? -0.554 1.928 -9.739 1.00 97.31 93 THR A N 1
ATOM 726 C CA . THR A 1 93 ? 0.426 1.823 -8.647 1.00 97.31 93 THR A CA 1
ATOM 727 C C . THR A 1 93 ? 1.732 1.167 -9.110 1.00 97.31 93 THR A C 1
ATOM 729 O O . THR A 1 93 ? 1.670 0.052 -9.627 1.00 97.31 93 THR A O 1
ATOM 732 N N . PRO A 1 94 ? 2.910 1.803 -8.926 1.00 96.69 94 PRO A N 1
ATOM 733 C CA . PRO A 1 94 ? 4.188 1.176 -9.248 1.00 96.69 94 PRO A CA 1
ATOM 734 C C . PRO A 1 94 ? 4.515 0.043 -8.263 1.00 96.69 94 PRO A C 1
ATOM 736 O O . PRO A 1 94 ? 4.084 0.103 -7.107 1.00 96.69 94 PRO A O 1
ATOM 739 N N . PRO A 1 95 ? 5.325 -0.956 -8.659 1.00 95.25 95 PRO A N 1
ATOM 740 C CA . PRO A 1 95 ? 5.803 -1.978 -7.732 1.00 95.25 95 PRO A CA 1
ATOM 741 C C . PRO A 1 95 ? 6.589 -1.356 -6.571 1.00 95.25 95 PRO A C 1
ATOM 743 O O . PRO A 1 95 ? 7.558 -0.628 -6.786 1.00 95.25 95 PRO A O 1
ATOM 746 N N . CYS A 1 96 ? 6.171 -1.641 -5.336 1.00 95.00 96 CYS A N 1
ATOM 747 C CA . CYS A 1 96 ? 6.745 -1.027 -4.134 1.00 95.00 96 CYS A CA 1
ATOM 748 C C . CYS A 1 96 ? 7.147 -2.019 -3.033 1.00 95.00 96 CYS A C 1
ATOM 750 O O . CYS A 1 96 ? 7.682 -1.600 -2.008 1.00 95.00 96 CYS A O 1
ATOM 752 N N . VAL A 1 97 ? 6.910 -3.317 -3.230 1.00 94.75 97 VAL A N 1
ATOM 753 C CA . VAL A 1 97 ? 7.204 -4.391 -2.270 1.00 94.75 97 VAL A CA 1
ATOM 754 C C . VAL A 1 97 ? 7.681 -5.656 -2.993 1.00 94.75 97 VAL A C 1
ATOM 756 O O . VAL A 1 97 ? 7.444 -5.814 -4.192 1.00 94.75 97 VAL A O 1
ATOM 759 N N . SER A 1 98 ? 8.358 -6.556 -2.278 1.00 93.75 98 SER A N 1
ATOM 760 C CA . SER A 1 98 ? 8.755 -7.872 -2.781 1.00 93.75 98 SER A CA 1
ATOM 761 C C . SER A 1 98 ? 7.545 -8.778 -3.012 1.00 93.75 98 SER A C 1
ATOM 763 O O . SER A 1 98 ? 6.466 -8.551 -2.466 1.00 93.75 98 SER A O 1
ATOM 765 N N . ARG A 1 99 ? 7.740 -9.831 -3.816 1.00 92.50 99 ARG A N 1
ATOM 766 C CA . ARG A 1 99 ? 6.686 -10.787 -4.182 1.00 92.50 99 ARG A CA 1
ATOM 767 C C . ARG A 1 99 ? 6.002 -11.396 -2.958 1.00 92.50 99 ARG A C 1
ATOM 769 O O . ARG A 1 99 ? 4.785 -11.358 -2.881 1.00 92.50 99 ARG A O 1
ATOM 776 N N . ASP A 1 100 ? 6.777 -11.877 -1.993 1.00 93.50 100 ASP A N 1
ATOM 777 C CA . ASP A 1 100 ? 6.226 -12.532 -0.802 1.00 93.50 100 ASP A CA 1
ATOM 778 C C . ASP A 1 100 ? 5.387 -11.562 0.047 1.00 93.50 100 ASP A C 1
ATOM 780 O O . ASP A 1 100 ? 4.336 -11.928 0.568 1.00 93.50 100 ASP A O 1
ATOM 784 N N . LEU A 1 101 ? 5.806 -10.290 0.128 1.00 94.00 101 LEU A N 1
ATOM 785 C CA . LEU A 1 101 ? 5.040 -9.258 0.825 1.00 94.00 101 LEU A CA 1
ATOM 786 C C . LEU A 1 101 ? 3.757 -8.909 0.059 1.00 94.00 101 LEU A C 1
ATOM 788 O O . LEU A 1 101 ? 2.713 -8.747 0.684 1.00 94.00 101 LEU A O 1
ATOM 792 N N . ALA A 1 102 ? 3.820 -8.841 -1.274 1.00 95.25 102 ALA A N 1
ATOM 793 C CA . ALA A 1 102 ? 2.648 -8.629 -2.122 1.00 95.25 102 ALA A CA 1
ATOM 794 C C . ALA A 1 102 ? 1.622 -9.767 -1.983 1.00 95.25 102 ALA A C 1
ATOM 796 O O . ALA A 1 102 ? 0.428 -9.502 -1.845 1.00 95.25 102 ALA A O 1
ATOM 797 N N . ASP A 1 103 ? 2.085 -11.019 -1.962 1.00 95.31 103 ASP A N 1
ATOM 798 C CA . ASP A 1 103 ? 1.228 -12.192 -1.774 1.00 95.31 103 ASP A CA 1
ATOM 799 C C . ASP A 1 103 ? 0.549 -12.136 -0.389 1.00 95.31 103 ASP A C 1
ATOM 801 O O . ASP A 1 103 ? -0.659 -12.366 -0.281 1.00 95.31 103 ASP A O 1
ATOM 805 N N . SER A 1 104 ? 1.287 -11.725 0.653 1.00 93.75 104 SER A N 1
ATOM 806 C CA . SER A 1 104 ? 0.777 -11.624 2.031 1.00 93.75 104 SER A CA 1
ATOM 807 C C . SER A 1 104 ? -0.279 -10.536 2.264 1.00 93.75 104 SER A C 1
ATOM 809 O O . SER A 1 104 ? -0.989 -10.601 3.262 1.00 93.75 104 SER A O 1
ATOM 811 N N . CYS A 1 105 ? -0.376 -9.534 1.383 1.00 95.56 105 CYS A N 1
ATOM 812 C CA . CYS A 1 105 ? -1.321 -8.421 1.518 1.00 95.56 105 CYS A CA 1
ATOM 813 C C . CYS A 1 105 ? -2.449 -8.436 0.476 1.00 95.56 105 CYS A C 1
ATOM 815 O O . CYS A 1 105 ? -3.196 -7.462 0.345 1.00 95.56 105 CYS A O 1
ATOM 817 N N . SER A 1 106 ? -2.552 -9.515 -0.301 1.00 96.56 106 SER A N 1
ATOM 818 C CA . SER A 1 106 ? -3.505 -9.656 -1.408 1.00 96.56 106 SER A CA 1
ATOM 819 C C . SER A 1 106 ? -4.980 -9.656 -0.976 1.00 96.56 106 SER A C 1
ATOM 821 O O . SER A 1 106 ? -5.859 -9.383 -1.791 1.00 96.56 106 SER A O 1
ATOM 823 N N . ASP A 1 107 ? -5.259 -9.906 0.303 1.00 97.56 107 ASP A N 1
ATOM 824 C CA . ASP A 1 107 ? -6.590 -9.882 0.915 1.00 97.56 107 ASP A CA 1
ATOM 825 C C . ASP A 1 107 ? -7.111 -8.460 1.200 1.00 97.56 107 ASP A C 1
ATOM 827 O O . ASP A 1 107 ? -8.326 -8.251 1.221 1.00 97.56 107 ASP A O 1
ATOM 831 N N . PHE A 1 108 ? -6.226 -7.472 1.398 1.00 98.06 108 PHE A N 1
ATOM 832 C CA . PHE A 1 108 ? -6.621 -6.100 1.763 1.00 98.06 108 PHE A CA 1
ATOM 833 C C . PHE A 1 108 ? -6.047 -4.987 0.874 1.00 98.06 108 PHE A C 1
ATOM 835 O O . PHE A 1 108 ? -6.497 -3.841 0.989 1.00 98.06 108 PHE A O 1
ATOM 842 N N . VAL A 1 109 ? -5.095 -5.285 -0.014 1.00 98.25 109 VAL A N 1
ATOM 843 C CA . VAL A 1 109 ? -4.534 -4.337 -0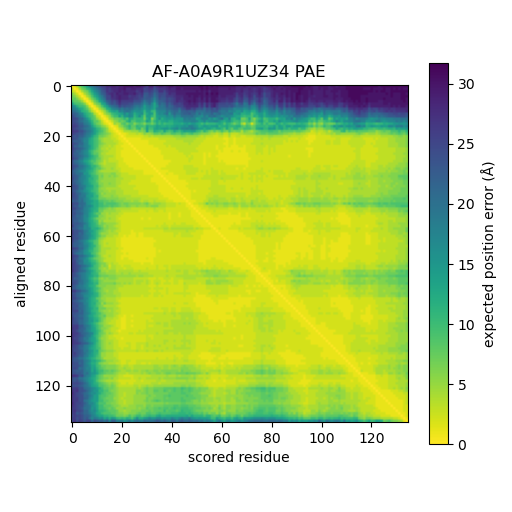.991 1.00 98.25 109 VAL A CA 1
ATOM 844 C C . VAL A 1 109 ? -5.046 -4.673 -2.384 1.00 98.25 109 VAL A C 1
ATOM 846 O O . VAL A 1 109 ? -4.811 -5.758 -2.905 1.00 98.25 109 VAL A O 1
ATOM 849 N N . THR A 1 110 ? -5.712 -3.722 -3.032 1.00 98.12 110 THR A N 1
ATOM 850 C CA . THR A 1 110 ? -6.138 -3.845 -4.431 1.00 98.12 110 THR A CA 1
ATOM 851 C C . THR A 1 110 ? -5.424 -2.809 -5.284 1.00 98.12 110 THR A C 1
ATOM 853 O O . THR A 1 110 ? -5.437 -1.623 -4.964 1.00 98.12 110 THR A O 1
ATOM 856 N N . THR A 1 111 ? -4.845 -3.225 -6.408 1.00 97.19 111 THR A N 1
ATOM 857 C CA . THR A 1 111 ? -4.292 -2.300 -7.402 1.00 97.19 111 THR A CA 1
ATOM 858 C C . THR A 1 111 ? -5.037 -2.419 -8.727 1.00 97.19 111 THR A C 1
ATOM 860 O O . THR A 1 111 ? -5.369 -3.507 -9.192 1.00 97.19 111 THR A O 1
ATOM 863 N N . VAL A 1 112 ? -5.335 -1.277 -9.341 1.00 97.62 112 VAL A N 1
ATOM 864 C CA . VAL A 1 112 ? -6.053 -1.169 -10.610 1.00 97.62 112 VAL A CA 1
ATOM 865 C C . VAL A 1 112 ? -5.075 -0.690 -11.671 1.00 97.62 112 VAL A C 1
ATOM 867 O O . VAL A 1 112 ? -4.517 0.404 -11.573 1.00 97.62 112 VAL A O 1
ATOM 870 N N . CYS A 1 113 ? -4.873 -1.512 -12.696 1.00 95.62 113 CYS A N 1
ATOM 871 C CA . CYS A 1 113 ? -3.986 -1.215 -13.815 1.00 95.62 113 CYS A CA 1
ATOM 872 C C . CYS A 1 113 ? -4.816 -0.915 -15.067 1.00 95.62 113 CYS A C 1
ATOM 874 O O . CYS A 1 113 ? -5.610 -1.752 -15.495 1.00 95.62 113 CYS A O 1
ATOM 876 N N . MET A 1 114 ? -4.621 0.257 -15.676 1.00 95.00 114 MET A N 1
ATOM 877 C CA . MET A 1 114 ? -5.337 0.634 -16.896 1.00 95.00 114 MET A CA 1
ATOM 878 C C . MET A 1 114 ? -4.553 0.206 -18.139 1.00 95.00 114 MET A C 1
ATOM 880 O O . MET A 1 114 ? -3.486 0.751 -18.419 1.00 95.00 114 MET A O 1
ATOM 884 N N . GLN A 1 115 ? -5.095 -0.753 -18.898 1.00 96.12 115 GLN A N 1
ATOM 885 C CA . GLN A 1 115 ? -4.568 -1.201 -20.197 1.00 96.12 115 GLN A CA 1
ATOM 886 C C . GLN A 1 115 ? -3.032 -1.336 -20.209 1.00 96.12 115 GLN A C 1
ATOM 888 O O . GLN A 1 115 ? -2.492 -2.196 -19.514 1.00 96.12 115 GLN A O 1
ATOM 893 N N . ASN A 1 116 ? -2.339 -0.463 -20.953 1.00 93.19 116 ASN A N 1
ATOM 894 C CA . ASN A 1 116 ? -0.894 -0.461 -21.197 1.00 93.19 116 ASN A CA 1
ATOM 895 C C . ASN A 1 116 ? -0.118 0.610 -20.399 1.00 93.19 116 ASN A C 1
ATOM 897 O O . ASN A 1 116 ? 1.041 0.860 -20.708 1.00 93.19 116 ASN A O 1
ATOM 901 N N . ASP A 1 117 ? -0.711 1.207 -19.356 1.00 95.12 117 ASP A N 1
ATOM 902 C CA . ASP A 1 117 ? -0.013 2.062 -18.377 1.00 95.12 117 ASP A CA 1
ATOM 903 C C . ASP A 1 117 ? 1.355 1.498 -17.932 1.00 95.12 117 ASP A C 1
ATOM 905 O O . ASP A 1 117 ? 1.458 0.450 -17.295 1.00 95.12 117 ASP A O 1
ATOM 909 N N . ILE A 1 118 ? 2.441 2.191 -18.239 1.00 92.81 118 ILE A N 1
ATOM 910 C CA . ILE A 1 118 ? 3.783 1.699 -17.936 1.00 92.81 118 ILE A CA 1
ATOM 911 C C . ILE A 1 118 ? 4.060 1.583 -16.427 1.00 92.81 118 ILE A C 1
ATOM 913 O O . ILE A 1 118 ? 4.861 0.734 -16.035 1.00 92.81 118 ILE A O 1
ATOM 917 N N . ILE A 1 119 ? 3.389 2.365 -15.574 1.00 95.62 119 ILE A N 1
ATOM 918 C CA . ILE A 1 119 ? 3.779 2.539 -14.167 1.00 95.62 119 ILE A CA 1
ATOM 919 C C . ILE A 1 119 ? 3.721 1.231 -13.353 1.00 95.62 119 ILE A C 1
ATOM 921 O O . ILE A 1 119 ? 4.744 0.877 -12.761 1.00 95.62 119 ILE A O 1
ATOM 925 N N . PRO A 1 120 ? 2.631 0.435 -13.366 1.00 95.31 120 PRO A N 1
ATOM 926 C CA . PRO A 1 120 ? 2.585 -0.846 -12.648 1.00 95.31 120 PRO A CA 1
ATOM 927 C C . PRO A 1 120 ? 3.526 -1.920 -13.206 1.00 95.31 120 PRO A C 1
ATOM 929 O O . PRO A 1 120 ? 3.748 -2.948 -12.571 1.00 95.31 120 PRO A O 1
ATOM 932 N N . ARG A 1 121 ? 4.077 -1.703 -14.407 1.00 91.81 121 ARG A N 1
ATOM 933 C CA . ARG A 1 121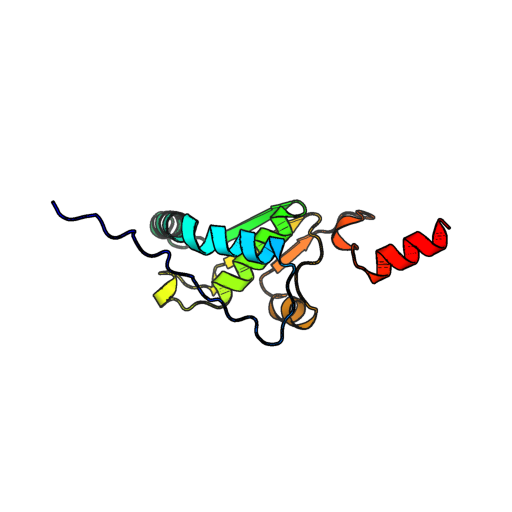 ? 4.990 -2.622 -15.104 1.00 91.81 121 ARG A CA 1
ATOM 934 C C . ARG A 1 121 ? 6.462 -2.241 -14.942 1.00 91.81 121 ARG A C 1
ATOM 936 O O . ARG A 1 121 ? 7.331 -2.920 -15.499 1.00 91.81 121 ARG A O 1
ATOM 943 N N . LEU A 1 122 ? 6.765 -1.161 -14.223 1.00 89.88 122 LEU A N 1
ATOM 944 C CA . LEU A 1 122 ? 8.138 -0.718 -14.014 1.00 89.88 122 LEU A CA 1
ATOM 945 C C . LEU A 1 122 ? 8.905 -1.712 -13.143 1.00 89.88 122 LEU A C 1
ATOM 947 O O . LEU A 1 122 ? 8.531 -2.022 -12.021 1.00 89.88 122 LEU A O 1
ATOM 951 N N . SER A 1 123 ? 10.023 -2.190 -13.665 1.00 90.00 123 SER A N 1
ATOM 952 C CA . SER A 1 123 ? 11.009 -2.978 -12.941 1.00 90.00 123 SER A CA 1
ATOM 953 C C . SER A 1 123 ? 12.363 -2.784 -13.611 1.00 90.00 123 SER A C 1
ATOM 955 O O . SER A 1 123 ? 12.443 -2.401 -14.781 1.00 90.00 123 SER A O 1
ATOM 957 N N . VAL A 1 124 ? 13.443 -3.100 -12.898 1.00 88.38 124 VAL A N 1
ATOM 958 C CA . VAL A 1 124 ? 14.785 -3.090 -13.496 1.00 88.38 124 VAL A CA 1
ATOM 959 C C . VAL A 1 124 ? 14.828 -4.004 -14.727 1.00 88.38 124 VAL A C 1
ATOM 961 O O . VAL A 1 124 ? 15.388 -3.629 -15.753 1.00 88.38 124 VAL A O 1
ATOM 964 N N . ALA A 1 125 ? 14.168 -5.165 -14.672 1.00 89.62 125 ALA A N 1
ATOM 965 C CA . ALA A 1 125 ? 14.105 -6.102 -15.789 1.00 89.62 125 ALA A CA 1
ATOM 966 C C . ALA A 1 125 ? 13.370 -5.522 -17.011 1.00 89.62 125 ALA A C 1
ATOM 968 O O . ALA A 1 125 ? 13.871 -5.627 -18.132 1.00 89.62 125 ALA A O 1
ATOM 969 N N . THR A 1 126 ? 12.212 -4.881 -16.814 1.00 90.38 126 THR A N 1
ATOM 970 C CA . THR A 1 126 ? 11.435 -4.294 -17.920 1.00 90.38 126 THR A CA 1
ATOM 971 C C . THR A 1 126 ? 12.139 -3.089 -18.534 1.00 90.38 126 THR A C 1
ATOM 973 O O . THR A 1 126 ? 12.174 -2.983 -19.758 1.00 90.38 126 THR A O 1
ATOM 976 N N . LEU A 1 127 ? 12.793 -2.247 -17.727 1.00 90.00 127 LEU A N 1
ATOM 977 C CA . LEU A 1 127 ? 13.613 -1.134 -18.221 1.00 90.00 127 LEU A CA 1
ATOM 978 C C . LEU A 1 127 ? 14.834 -1.617 -19.013 1.00 90.00 127 LEU A C 1
ATOM 980 O O . LEU A 1 127 ? 15.130 -1.078 -20.078 1.00 90.00 127 LEU A O 1
ATOM 984 N N . MET A 1 128 ? 15.526 -2.656 -18.536 1.00 92.88 128 MET A N 1
ATOM 985 C CA . MET A 1 128 ? 16.662 -3.239 -19.259 1.00 92.88 128 MET A CA 1
ATOM 986 C C . MET A 1 128 ? 16.236 -3.877 -20.583 1.00 92.88 128 MET A C 1
ATOM 988 O O . MET A 1 128 ? 16.973 -3.778 -21.564 1.00 92.88 128 MET A O 1
ATOM 992 N N . ARG A 1 129 ? 15.058 -4.514 -20.635 1.00 92.06 129 ARG A N 1
ATOM 993 C CA . ARG A 1 129 ? 14.510 -5.055 -21.886 1.00 92.06 129 ARG A CA 1
ATOM 994 C C . ARG A 1 129 ? 14.154 -3.939 -22.863 1.00 92.06 129 ARG A C 1
ATOM 996 O O . ARG A 1 129 ? 14.606 -3.987 -23.997 1.00 92.06 129 ARG A O 1
ATOM 1003 N N . LEU A 1 130 ? 13.448 -2.910 -22.393 1.00 89.94 130 LEU A N 1
ATOM 1004 C CA . LEU A 1 130 ? 13.108 -1.740 -23.203 1.00 89.94 130 LEU A CA 1
ATOM 1005 C C . LEU A 1 130 ? 14.364 -1.076 -23.783 1.00 89.94 130 LEU A C 1
ATOM 1007 O O . LEU A 1 130 ? 14.409 -0.763 -24.967 1.00 89.94 130 LEU A O 1
ATOM 1011 N N . ARG A 1 131 ? 15.419 -0.928 -22.974 1.00 93.88 131 ARG A N 1
ATOM 1012 C CA . ARG A 1 131 ? 16.704 -0.392 -23.437 1.00 93.88 131 ARG A CA 1
ATOM 1013 C C . ARG A 1 131 ? 17.287 -1.201 -24.604 1.00 93.88 131 ARG A C 1
ATOM 1015 O O . ARG A 1 131 ? 17.791 -0.588 -25.529 1.00 93.88 131 ARG A O 1
ATOM 1022 N N . LYS A 1 132 ? 17.226 -2.537 -24.564 1.00 94.06 132 LYS A N 1
ATOM 1023 C CA . LYS A 1 132 ? 17.731 -3.420 -25.638 1.00 94.06 132 LYS A CA 1
ATOM 1024 C C . LYS A 1 132 ? 16.875 -3.418 -26.908 1.00 94.06 132 LYS A C 1
ATOM 1026 O O . LYS A 1 132 ? 17.325 -3.896 -27.935 1.00 94.06 132 LYS A O 1
ATOM 1031 N N . GLU A 1 133 ? 15.617 -2.998 -26.818 1.00 93.81 133 GLU A N 1
ATOM 1032 C CA . GLU A 1 133 ? 14.731 -2.900 -27.986 1.00 93.81 133 GLU A CA 1
ATOM 1033 C C . GLU A 1 133 ? 14.897 -1.557 -28.710 1.00 93.81 133 GLU A C 1
ATOM 1035 O O . GLU A 1 133 ? 14.628 -1.466 -29.905 1.00 93.81 133 GLU A O 1
ATOM 1040 N N . ILE A 1 134 ? 15.335 -0.517 -27.991 1.00 92.81 134 ILE A N 1
ATOM 1041 C CA . ILE A 1 134 ? 15.538 0.837 -28.531 1.00 92.81 134 ILE A CA 1
ATOM 1042 C C . ILE A 1 134 ? 16.970 1.041 -29.060 1.00 92.81 134 ILE A C 1
ATOM 1044 O O . ILE A 1 134 ? 17.162 1.842 -29.975 1.00 92.81 134 ILE A O 1
ATOM 1048 N N . PHE A 1 135 ? 17.959 0.345 -28.493 1.00 70.75 135 PHE A N 1
ATOM 1049 C CA . PHE A 1 135 ? 19.376 0.401 -28.877 1.00 70.75 135 PHE A CA 1
ATOM 1050 C C . PHE A 1 135 ? 19.879 -0.977 -29.292 1.00 70.75 135 PHE A C 1
ATOM 1052 O O . PHE A 1 135 ? 20.623 -1.040 -30.295 1.00 70.75 135 PHE A O 1
#

Secondary structure (DSSP, 8-state):
--PPPP----------TT--B-HHHHHHHHHHHHHTHHHHHHHHHHTTTPPEEEEEETHHHHHHHHHHHHHHTS-HHHHSS-GGGEEEEEESPPP-B-HHHHHHTTTTEEEE--TT-SGGG--HHHHHHHHHHH-

Nearest PDB structures (foldseek):
  3tgl-assembly1_A  TM=8.235E-01  e=1.722E-04  Rhizomucor miehei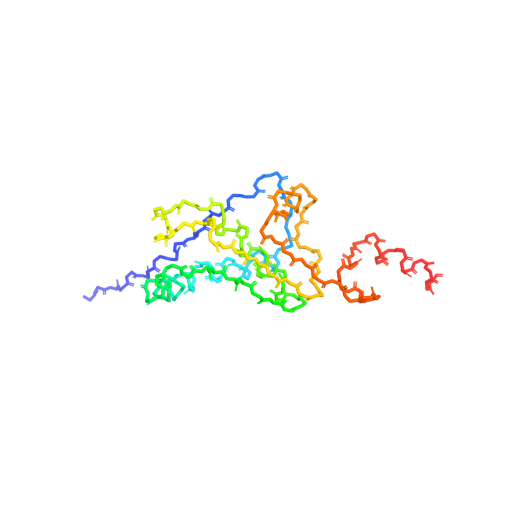
  1tgl-assembly1_A  TM=7.936E-01  e=1.519E-04  Rhizomucor miehei
  8zwa-assembly1_B  TM=7.984E-01  e=6.151E-02  Arabidopsis thaliana
  8zw9-assembly1_B  TM=7.967E-01  e=1.014E-01  Arabidopsis thaliana
  7xdd-assembly1_B  TM=8.114E-01  e=2.148E-01  Arabidopsis thaliana

Solvent-accessible surface area (backbone atoms only — not comparable to full-atom values): 7822 Å² total; per-residue (Å²): 137,81,82,80,77,76,80,76,81,75,76,81,84,74,89,52,87,97,59,53,64,38,62,74,38,51,55,52,18,48,49,46,62,68,71,42,47,64,61,52,41,56,51,47,68,76,40,71,92,67,68,48,72,36,69,23,55,30,69,45,8,29,22,25,40,44,33,38,56,55,48,55,74,47,52,44,85,82,60,78,46,67,37,87,46,48,30,19,44,14,36,40,28,35,72,45,59,30,69,71,58,51,64,74,39,57,90,41,44,45,74,46,77,61,92,82,58,60,48,53,60,55,42,75,67,51,52,55,51,52,50,63,74,77,102

Mean predicted aligned error: 6.67 Å

InterPro domains:
  IPR002921 Fungal lipase-type domain [PF01764] (16-124)
  IPR029058 Alpha/Beta hydrolase fold [G3DSA:3.40.50.1820] (6-134)
  IPR029058 Alpha/Beta hydrolase fold [SSF53474] (18-124)

Sequence (135 aa):
MEEKKDKGQIFVEVNFEGYSTHFGTCEAARWFLTHEMGTINDCLHKHQGFRLRLVGYSFGGAIASMLSIMIRKKTCDELGFSPDIVTSVGYGTPPCVSRDLADSCSDFVTTVCMQNDIIPRLSVATLMRLRKEIF

Organism: Lactuca sativa (NCBI:txid4236)

Foldseek 3Di:
DDDDDDDDQPQPDQDPPPKDFAPVLLVLLSVCVRPVLVVVLVVCVVVPPAAAELEEEESSQSNLLNNLLSLLSDDCVVRVHHSVSYAYEYELYADTIDPVSCVVCVVRYHYHYDDPRCRNVDDPVVVVVVVVVVD

pLDDT: mean 88.38, std 17.37, range [27.81, 98.69]

Radius of gyration: 17.69 Å; Cα contacts (8 Å, |Δi|>4): 172; chains: 1; bounding box: 38×41×62 Å